Protein AF-A0A7X7G3N2-F1 (afdb_monomer)

Nearest PDB structures (foldseek):
  7bpc-assembly1_D  TM=5.316E-01  e=4.206E-01  Fusarium oxysporum
  8z1g-assembly1_A  TM=5.413E-01  e=5.264E+00  Homo sapiens
  7owe-assembly2_A  TM=4.323E-01  e=6.012E+00  Candidatus Odinarchaeum yellowstonii
  1vpq-assembly1_A  TM=3.347E-01  e=1.700E+00  Thermotoga maritima MSB8
  4g5d-assembly2_B  TM=3.806E-01  e=9.576E+00  Leishmania major strain Friedlin

Structure (mmCIF, N/CA/C/O backbone):
data_AF-A0A7X7G3N2-F1
#
_entry.id   AF-A0A7X7G3N2-F1
#
loop_
_atom_site.group_PDB
_atom_site.id
_atom_site.type_symbol
_atom_site.label_atom_id
_atom_site.label_alt_id
_atom_site.label_comp_id
_atom_site.label_asym_id
_atom_site.label_entity_id
_atom_site.label_seq_id
_atom_site.pdbx_PDB_ins_code
_atom_site.Cartn_x
_atom_site.Cartn_y
_atom_site.Cartn_z
_atom_site.occupancy
_atom_site.B_iso_or_equiv
_atom_site.auth_seq_id
_atom_site.auth_comp_id
_atom_site.auth_asym_id
_atom_site.auth_atom_id
_atom_site.pdbx_PDB_model_num
ATOM 1 N N . MET A 1 1 ? -9.260 18.582 11.233 1.00 44.28 1 MET A N 1
ATOM 2 C CA . MET A 1 1 ? -8.800 18.164 12.575 1.00 44.28 1 MET A CA 1
ATOM 3 C C . MET A 1 1 ? -8.252 16.758 12.428 1.00 44.28 1 MET A C 1
ATOM 5 O O . MET A 1 1 ? -8.972 15.913 11.922 1.00 44.28 1 MET A O 1
ATOM 9 N N . THR A 1 2 ? -6.990 16.505 12.761 1.00 52.19 2 THR A N 1
ATOM 10 C CA . THR A 1 2 ? -6.430 15.148 12.714 1.00 52.19 2 THR A CA 1
ATOM 11 C C . THR A 1 2 ? -6.927 14.368 13.929 1.00 52.19 2 THR A C 1
ATOM 13 O O . THR A 1 2 ? -6.459 14.587 15.045 1.00 52.19 2 THR A O 1
ATOM 16 N N . ASN A 1 3 ? -7.897 13.472 13.724 1.00 62.94 3 ASN A N 1
ATOM 17 C CA . ASN A 1 3 ? -8.353 12.515 14.736 1.00 62.94 3 ASN A CA 1
ATOM 18 C C . ASN A 1 3 ? -7.259 11.467 14.969 1.00 62.94 3 ASN A C 1
ATOM 20 O O . ASN A 1 3 ? -7.294 10.357 14.441 1.00 62.94 3 ASN A O 1
ATOM 24 N N . LYS A 1 4 ? -6.232 11.839 15.734 1.00 73.44 4 LYS A N 1
ATOM 25 C CA . LYS A 1 4 ? -5.168 10.916 16.119 1.00 73.44 4 LYS A CA 1
ATOM 26 C C . LYS A 1 4 ? -5.743 9.890 17.096 1.00 73.44 4 LYS A C 1
ATOM 28 O O . LYS A 1 4 ? -6.013 10.226 18.246 1.00 73.44 4 LYS A O 1
ATOM 33 N N . LYS A 1 5 ? -5.909 8.645 16.642 1.00 83.50 5 LYS A N 1
ATOM 34 C CA . LYS A 1 5 ? -6.318 7.533 17.508 1.00 83.50 5 LYS A CA 1
ATOM 35 C C . LYS A 1 5 ? -5.246 7.248 18.556 1.00 83.50 5 LYS A C 1
ATOM 37 O O . LYS A 1 5 ? -4.046 7.288 18.283 1.00 83.50 5 LYS A O 1
ATOM 42 N N . THR A 1 6 ? -5.694 6.943 19.762 1.00 89.25 6 THR A N 1
ATOM 43 C CA . THR A 1 6 ? -4.866 6.542 20.896 1.00 89.25 6 THR A CA 1
ATOM 44 C C . THR A 1 6 ? -5.044 5.054 21.182 1.00 89.25 6 THR A C 1
ATOM 46 O O . THR A 1 6 ? -6.015 4.430 20.758 1.00 89.25 6 THR A O 1
ATOM 49 N N . ALA A 1 7 ? -4.144 4.474 21.980 1.00 89.12 7 ALA A N 1
ATOM 50 C CA . ALA A 1 7 ? -4.290 3.090 22.438 1.00 89.12 7 ALA A CA 1
ATOM 51 C C . ALA A 1 7 ? -5.614 2.845 23.193 1.00 89.12 7 ALA A C 1
ATOM 53 O O . ALA A 1 7 ? -6.150 1.739 23.166 1.00 89.12 7 ALA A O 1
ATOM 54 N N . ARG A 1 8 ? -6.172 3.877 23.844 1.00 92.31 8 ARG A N 1
ATOM 55 C CA . ARG A 1 8 ? -7.463 3.785 24.537 1.00 92.31 8 ARG A CA 1
ATOM 56 C C . ARG A 1 8 ? -8.617 3.564 23.560 1.00 92.31 8 ARG A C 1
ATOM 58 O O . ARG A 1 8 ? -9.507 2.781 23.874 1.00 92.31 8 ARG A O 1
ATOM 65 N N . ASP A 1 9 ? -8.568 4.197 22.390 1.00 91.00 9 ASP A N 1
ATOM 66 C CA . ASP A 1 9 ? -9.604 4.094 21.351 1.00 91.00 9 ASP A CA 1
ATOM 67 C C . ASP A 1 9 ? -9.609 2.720 20.666 1.00 91.00 9 ASP A C 1
ATOM 69 O O . ASP A 1 9 ? -10.604 2.316 20.062 1.00 91.00 9 ASP A O 1
ATOM 73 N N . LEU A 1 10 ? -8.491 1.996 20.773 1.00 93.62 10 LEU A N 1
ATOM 74 C CA . LEU A 1 10 ? -8.290 0.667 20.200 1.00 93.62 10 LEU A CA 1
ATOM 75 C C . LEU A 1 10 ? -8.569 -0.473 21.190 1.00 93.62 10 LEU A C 1
ATOM 77 O O . LEU A 1 10 ? -8.613 -1.638 20.800 1.00 93.62 10 LEU A O 1
ATOM 81 N N . LYS A 1 11 ? -8.761 -0.172 22.478 1.00 95.69 11 LYS A N 1
ATOM 82 C CA . LYS A 1 11 ? -8.937 -1.199 23.507 1.00 95.69 11 LYS A CA 1
ATOM 83 C C . LYS A 1 11 ? -10.209 -2.019 23.256 1.00 95.69 11 LYS A C 1
ATOM 85 O O . LYS A 1 11 ? -11.298 -1.465 23.170 1.00 95.69 11 LYS A O 1
ATOM 90 N N . GLY A 1 12 ? -10.062 -3.345 23.221 1.00 96.25 12 GLY A N 1
ATOM 91 C CA . GLY A 1 12 ? -11.175 -4.286 23.047 1.00 96.25 12 GLY A CA 1
ATOM 92 C C . GLY A 1 12 ? -11.674 -4.431 21.607 1.00 96.25 12 GLY A C 1
ATOM 93 O O . GLY A 1 12 ? -12.652 -5.139 21.398 1.00 96.25 12 GLY A O 1
ATOM 94 N N . LYS A 1 13 ? -11.019 -3.780 20.638 1.00 96.88 13 LYS A N 1
ATOM 95 C CA . LYS A 1 13 ? -11.309 -3.920 19.209 1.00 96.88 13 LYS A CA 1
ATOM 96 C C . LYS A 1 13 ? -10.555 -5.099 18.600 1.00 96.88 13 LYS A C 1
ATOM 98 O O . LYS A 1 13 ? -9.415 -5.365 18.985 1.00 96.88 13 LYS A O 1
ATOM 103 N N . THR A 1 14 ? -11.156 -5.740 17.605 1.00 98.12 14 THR A N 1
ATOM 104 C CA . THR A 1 14 ? -10.468 -6.698 16.734 1.00 98.12 14 THR A CA 1
ATOM 105 C C . THR A 1 14 ? -9.720 -5.933 15.651 1.00 98.12 14 THR A C 1
ATOM 107 O O . THR A 1 14 ? -10.333 -5.214 14.858 1.00 98.12 14 THR A O 1
ATOM 110 N N . ILE A 1 15 ? -8.393 -6.063 15.633 1.00 97.56 15 ILE A N 1
ATOM 111 C CA . ILE A 1 15 ? -7.521 -5.315 14.725 1.00 97.56 15 ILE A CA 1
ATOM 112 C C . ILE A 1 15 ? -6.859 -6.285 13.757 1.00 97.56 15 ILE A C 1
ATOM 114 O O . ILE A 1 15 ? -6.112 -7.166 14.183 1.00 97.56 15 ILE A O 1
ATOM 118 N N . ASP A 1 16 ? -7.104 -6.087 12.467 1.00 97.88 16 ASP A N 1
ATOM 119 C CA . ASP A 1 16 ? -6.278 -6.688 11.427 1.00 97.88 16 ASP A CA 1
ATOM 120 C C . ASP A 1 16 ? -5.014 -5.837 11.267 1.00 97.88 16 ASP A C 1
ATOM 122 O O . ASP A 1 16 ? -5.084 -4.628 11.048 1.00 97.88 16 ASP A O 1
ATOM 126 N N . ILE A 1 17 ? -3.852 -6.453 11.457 1.00 97.31 17 ILE A N 1
ATOM 127 C CA . ILE A 1 17 ? -2.571 -5.744 11.494 1.00 97.31 17 ILE A CA 1
ATOM 128 C C . ILE A 1 17 ? -1.892 -5.663 10.126 1.00 97.31 17 ILE A C 1
ATOM 130 O O . ILE A 1 17 ? -0.801 -5.094 10.047 1.00 97.31 17 ILE A O 1
ATOM 134 N N . HIS A 1 18 ? -2.471 -6.258 9.078 1.00 97.56 18 HIS A N 1
ATOM 135 C CA . HIS A 1 18 ? -1.807 -6.309 7.784 1.00 97.56 18 HIS A CA 1
ATOM 136 C C . HIS A 1 18 ? -2.773 -6.481 6.609 1.00 97.56 18 HIS A C 1
ATOM 138 O O . HIS A 1 18 ? -3.197 -7.585 6.271 1.00 97.56 18 HIS A O 1
ATOM 144 N N . SER A 1 19 ? -3.054 -5.384 5.912 1.00 97.06 19 SER A N 1
ATOM 145 C CA . SER A 1 19 ? -3.681 -5.414 4.590 1.00 97.06 19 SER A CA 1
ATOM 146 C C . SER A 1 19 ? -3.055 -4.387 3.658 1.00 97.06 19 SER A C 1
ATOM 148 O O . SER A 1 19 ? -2.519 -3.370 4.094 1.00 97.06 19 SER A O 1
ATOM 150 N N . HIS A 1 20 ? -3.136 -4.646 2.359 1.00 97.25 20 HIS A N 1
ATOM 151 C CA . HIS A 1 20 ? -2.624 -3.750 1.330 1.00 97.25 20 HIS A CA 1
ATOM 152 C C . HIS A 1 20 ? -3.770 -3.035 0.620 1.00 97.25 20 HIS A C 1
ATOM 154 O O . HIS A 1 20 ? -4.822 -3.627 0.397 1.00 97.25 20 HIS A O 1
ATOM 160 N N . VAL A 1 21 ? -3.547 -1.773 0.256 1.00 97.75 21 VAL A N 1
ATOM 161 C CA . VAL A 1 21 ? -4.464 -0.952 -0.544 1.00 97.75 21 VAL A CA 1
ATOM 162 C C . VAL A 1 21 ? -3.700 -0.382 -1.738 1.00 97.75 21 VAL A C 1
ATOM 164 O O . VAL A 1 21 ? -2.549 0.047 -1.617 1.00 97.75 21 VAL A O 1
ATOM 167 N N . GLY A 1 22 ? -4.340 -0.396 -2.903 1.00 96.88 22 GLY A N 1
ATOM 168 C CA . GLY A 1 22 ? -3.793 0.049 -4.178 1.00 96.88 22 GLY A CA 1
ATOM 169 C C . GLY A 1 22 ? -3.836 -1.050 -5.236 1.00 96.88 22 GLY A C 1
ATOM 170 O O . GLY A 1 22 ? -4.750 -1.876 -5.267 1.00 96.88 22 GLY A O 1
ATOM 171 N N . VAL A 1 23 ? -2.835 -1.058 -6.114 1.00 96.19 23 VAL A N 1
ATOM 172 C CA . VAL A 1 23 ? -2.736 -1.988 -7.245 1.00 96.19 23 VAL A CA 1
ATOM 173 C C . VAL A 1 23 ? -1.333 -2.583 -7.349 1.00 96.19 23 VAL A C 1
ATOM 175 O O . VAL A 1 23 ? -0.352 -1.914 -7.034 1.00 96.19 23 VAL A O 1
ATOM 178 N N . SER A 1 24 ? -1.239 -3.814 -7.846 1.00 95.56 24 SER A N 1
ATOM 179 C CA . SER A 1 24 ? -0.032 -4.392 -8.434 1.00 95.56 24 SER A CA 1
ATOM 180 C C . SER A 1 24 ? -0.208 -4.453 -9.949 1.00 95.56 24 SER A C 1
ATOM 182 O O . SER A 1 24 ? -0.967 -5.264 -10.487 1.00 95.56 24 SER A O 1
ATOM 184 N N . LEU A 1 25 ? 0.520 -3.580 -10.639 1.00 95.19 25 LEU A N 1
ATOM 185 C CA . LEU A 1 25 ? 0.641 -3.551 -12.091 1.00 95.19 25 LEU A CA 1
ATOM 186 C C . LEU A 1 25 ? 1.294 -4.837 -12.602 1.00 95.19 25 LEU A C 1
ATOM 188 O O . LEU A 1 25 ? 0.887 -5.345 -13.644 1.00 95.19 25 LEU A O 1
ATOM 192 N N . LYS A 1 26 ? 2.251 -5.406 -11.857 1.00 95.19 26 LYS A N 1
ATOM 193 C CA . LYS A 1 26 ? 2.871 -6.696 -12.189 1.00 95.19 26 LYS A CA 1
ATOM 194 C C . LYS A 1 26 ? 1.834 -7.817 -12.195 1.00 95.19 26 LYS A C 1
ATOM 196 O O . LYS A 1 26 ? 1.749 -8.548 -13.178 1.00 95.19 26 LYS A O 1
ATOM 201 N N . HIS A 1 27 ? 1.036 -7.953 -11.130 1.00 95.69 27 HIS A N 1
ATOM 202 C CA . HIS A 1 27 ? -0.012 -8.979 -11.091 1.00 95.69 27 HIS A CA 1
ATOM 203 C C . HIS A 1 27 ? -1.017 -8.770 -12.228 1.00 95.69 27 HIS A C 1
ATOM 205 O O . HIS A 1 27 ? -1.354 -9.724 -12.926 1.00 95.69 27 HIS A O 1
ATOM 211 N N . TYR A 1 28 ? -1.421 -7.521 -12.484 1.00 96.81 28 TYR A N 1
ATOM 212 C CA . TYR A 1 28 ? -2.320 -7.201 -13.593 1.00 96.81 28 TYR A CA 1
ATOM 213 C C . TYR A 1 28 ? -1.736 -7.598 -14.960 1.00 96.81 28 TYR A C 1
ATOM 215 O O . TYR A 1 28 ? -2.401 -8.281 -15.737 1.00 96.81 28 TYR A O 1
ATOM 223 N N . ALA A 1 29 ? -0.477 -7.247 -15.240 1.00 96.50 29 ALA A N 1
ATOM 224 C CA . ALA A 1 29 ? 0.197 -7.582 -16.496 1.00 96.50 29 ALA A CA 1
ATOM 225 C C . ALA A 1 29 ? 0.360 -9.093 -16.710 1.00 96.50 29 ALA A C 1
ATOM 227 O O . ALA A 1 29 ? 0.346 -9.561 -17.848 1.00 96.50 29 ALA A O 1
ATOM 228 N N . LYS A 1 30 ? 0.473 -9.862 -15.624 1.00 95.56 30 LYS A N 1
ATOM 229 C CA . LYS A 1 30 ? 0.602 -11.324 -15.663 1.00 95.56 30 LYS A CA 1
ATOM 230 C C . LYS A 1 30 ? -0.737 -12.067 -15.603 1.00 95.56 30 LYS A C 1
ATOM 232 O O . LYS A 1 30 ? -0.743 -13.296 -15.628 1.00 95.56 30 LYS A O 1
ATOM 237 N N . GLY A 1 31 ? -1.863 -11.353 -15.525 1.00 96.12 31 GLY A N 1
ATOM 238 C CA . GLY A 1 31 ? -3.186 -11.961 -15.351 1.00 96.12 31 GLY A CA 1
ATOM 239 C C . GLY A 1 31 ? -3.356 -12.680 -14.006 1.00 96.12 31 GLY A C 1
ATOM 240 O O . GLY A 1 31 ? -4.171 -13.594 -13.893 1.00 96.12 31 GLY A O 1
ATOM 241 N N . GLU A 1 32 ? -2.572 -12.300 -12.996 1.00 95.00 32 GLU A N 1
ATOM 242 C CA . GLU A 1 32 ? -2.607 -12.864 -11.648 1.00 95.00 32 GLU A CA 1
ATOM 243 C C . GLU A 1 32 ? -3.701 -12.173 -10.810 1.00 95.00 32 GLU A C 1
ATOM 245 O O . GLU A 1 32 ? -3.937 -10.969 -10.923 1.00 95.00 32 GLU A O 1
ATOM 250 N N . TYR A 1 33 ? -4.379 -12.939 -9.951 1.00 93.44 33 TYR A N 1
ATOM 251 C CA . TYR A 1 33 ? -5.436 -12.445 -9.064 1.00 93.44 33 TYR A CA 1
ATOM 252 C C . TYR A 1 33 ? -5.113 -12.759 -7.591 1.00 93.44 33 TYR A C 1
ATOM 254 O O . TYR A 1 33 ? -4.718 -13.893 -7.307 1.00 93.44 33 TYR A O 1
ATOM 262 N N . PRO A 1 34 ? -5.353 -11.826 -6.643 1.00 90.69 34 PRO A N 1
ATOM 263 C CA . PRO A 1 34 ? -5.813 -10.445 -6.839 1.00 90.69 34 PRO A CA 1
ATOM 264 C C . PRO A 1 34 ? -4.673 -9.480 -7.215 1.00 90.69 34 PRO A C 1
ATOM 266 O O . PRO A 1 34 ? -3.552 -9.587 -6.718 1.00 90.69 34 PRO A O 1
ATOM 269 N N . TYR A 1 35 ? -4.981 -8.492 -8.059 1.00 95.44 35 TYR A N 1
ATOM 270 C CA . TYR A 1 35 ? -4.045 -7.433 -8.467 1.00 95.44 35 TYR A CA 1
ATOM 271 C C . TYR A 1 35 ? -4.390 -6.054 -7.889 1.00 95.44 35 TYR A C 1
ATOM 273 O O . TYR A 1 35 ? -3.648 -5.105 -8.109 1.00 95.44 35 TYR A O 1
ATOM 281 N N . ALA A 1 36 ? -5.517 -5.905 -7.194 1.00 96.62 36 ALA A N 1
ATOM 282 C CA . ALA A 1 36 ? -5.951 -4.633 -6.632 1.00 96.62 36 ALA A CA 1
AT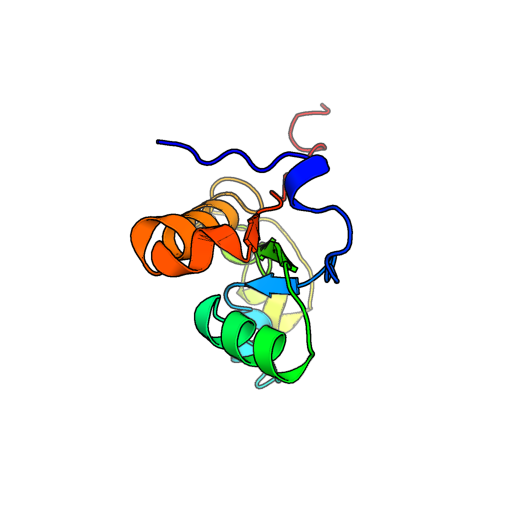OM 283 C C . ALA A 1 36 ? -6.804 -4.841 -5.382 1.00 96.62 36 ALA A C 1
ATOM 285 O O . ALA A 1 36 ? -7.520 -5.836 -5.271 1.00 96.62 36 ALA A O 1
ATOM 286 N N . GLU A 1 37 ? -6.749 -3.868 -4.481 1.00 97.25 37 GLU A N 1
ATOM 287 C CA . GLU A 1 37 ? -7.611 -3.755 -3.309 1.00 97.25 37 GLU A CA 1
ATOM 288 C C . GLU A 1 37 ? -7.854 -2.271 -3.038 1.00 97.25 37 GLU A C 1
ATOM 290 O O . GLU A 1 37 ? -6.904 -1.521 -2.829 1.00 97.25 37 GLU A O 1
ATOM 295 N N . THR A 1 38 ? -9.112 -1.838 -3.043 1.00 97.19 38 THR A N 1
ATOM 296 C CA . THR A 1 38 ? -9.466 -0.477 -2.625 1.00 97.19 38 THR A CA 1
ATOM 297 C C . THR A 1 38 ? -9.757 -0.454 -1.132 1.00 97.19 38 THR A C 1
ATOM 299 O O . THR A 1 38 ? -10.168 -1.453 -0.540 1.00 97.19 38 THR A O 1
ATOM 302 N N . LEU A 1 39 ? -9.594 0.706 -0.511 1.00 97.44 39 LEU A N 1
ATOM 303 C CA . LEU A 1 39 ? -9.911 0.936 0.891 1.00 97.44 39 LEU A CA 1
ATOM 304 C C . LEU A 1 39 ? -11.404 0.709 1.174 1.00 97.44 39 LEU A C 1
ATOM 306 O O . LEU A 1 39 ? -11.761 0.104 2.184 1.00 97.44 39 LEU A O 1
ATOM 310 N N . GLU A 1 40 ? -12.275 1.121 0.249 1.00 97.38 40 GLU A N 1
ATOM 311 C CA . GLU A 1 40 ? -13.714 0.842 0.315 1.00 97.38 40 GLU A CA 1
ATOM 312 C C . GLU A 1 40 ? -14.007 -0.668 0.233 1.00 97.38 40 GLU A C 1
ATOM 314 O O . GLU A 1 40 ? -14.786 -1.203 1.026 1.00 97.38 40 GLU A O 1
ATOM 319 N N . GLY A 1 41 ? -13.354 -1.386 -0.688 1.00 97.19 41 GLY A N 1
ATOM 320 C CA . GLY A 1 41 ? -13.492 -2.839 -0.805 1.00 97.19 41 GLY A CA 1
ATOM 321 C C . GLY A 1 41 ? -13.053 -3.553 0.473 1.00 97.19 41 GLY A C 1
ATOM 322 O O . GLY A 1 41 ? -13.763 -4.427 0.986 1.00 97.19 41 GLY A O 1
ATOM 323 N N . LEU A 1 42 ? -11.931 -3.113 1.041 1.00 97.44 42 LEU A N 1
ATOM 324 C CA . LEU A 1 42 ? -11.410 -3.622 2.298 1.00 97.44 42 LEU A CA 1
ATOM 325 C C . LEU A 1 42 ? -12.357 -3.327 3.470 1.00 97.44 42 LEU A C 1
ATOM 327 O O . LEU A 1 42 ? -12.533 -4.183 4.334 1.00 97.44 42 LEU A O 1
ATOM 331 N N . TYR A 1 43 ? -13.035 -2.177 3.481 1.00 98.06 43 TYR A N 1
ATOM 332 C CA . TYR A 1 43 ? -14.034 -1.850 4.501 1.00 98.06 43 TYR A CA 1
ATOM 333 C C . TYR A 1 43 ? -15.195 -2.850 4.525 1.00 98.06 43 TYR A C 1
ATOM 335 O O . TYR A 1 43 ? -15.547 -3.374 5.584 1.00 98.06 43 TYR A O 1
ATOM 343 N N . TYR A 1 44 ? -15.762 -3.202 3.371 1.00 97.88 44 TYR A N 1
ATOM 344 C CA . TYR A 1 44 ? -16.826 -4.210 3.339 1.00 97.88 44 TYR A CA 1
ATOM 345 C C . TYR A 1 44 ? -16.329 -5.597 3.777 1.00 97.88 44 TYR A C 1
ATOM 347 O O . TYR A 1 44 ? -17.060 -6.332 4.449 1.00 97.88 44 TYR A O 1
ATOM 355 N N . LYS A 1 45 ? -15.065 -5.937 3.488 1.00 97.31 45 LYS A N 1
ATOM 356 C CA . LYS A 1 45 ? -14.426 -7.160 4.001 1.00 97.31 45 LYS A CA 1
ATOM 357 C C . LYS A 1 45 ? -14.279 -7.125 5.521 1.00 97.31 45 LYS A C 1
ATOM 359 O O . LYS A 1 45 ? -14.623 -8.117 6.164 1.00 97.31 45 LYS A O 1
ATOM 364 N N . GLN A 1 46 ? -13.878 -5.991 6.105 1.00 97.69 46 GLN A N 1
ATOM 365 C CA . GLN A 1 46 ? -13.825 -5.813 7.561 1.00 97.69 46 GLN A CA 1
ATOM 366 C C . GLN A 1 46 ? -15.184 -6.100 8.207 1.00 97.69 46 GLN A C 1
ATOM 368 O O . GLN A 1 46 ? -15.251 -6.870 9.164 1.00 97.69 46 GLN A O 1
ATOM 373 N N . LEU A 1 47 ? -16.267 -5.530 7.659 1.00 97.56 47 LEU A N 1
ATOM 374 C CA . LEU A 1 47 ? -17.624 -5.750 8.168 1.00 97.56 47 LEU A CA 1
ATOM 375 C C . LEU A 1 47 ? -18.000 -7.234 8.148 1.00 97.56 47 LEU A C 1
ATOM 377 O O . LEU A 1 47 ? -18.533 -7.747 9.129 1.00 97.56 47 LEU A O 1
ATOM 381 N N . SER A 1 48 ? -17.691 -7.925 7.049 1.00 97.56 48 SER A N 1
ATOM 382 C CA . SER A 1 48 ? -17.979 -9.356 6.911 1.00 97.56 48 SER A CA 1
ATOM 383 C C . SER A 1 48 ? -17.144 -10.233 7.853 1.00 97.56 48 SER A C 1
ATOM 385 O O . SER A 1 48 ? -17.614 -11.277 8.298 1.00 97.56 48 SER A O 1
ATOM 387 N N . GLY A 1 49 ? -15.922 -9.798 8.175 1.00 96.38 49 GLY A N 1
ATOM 388 C CA . GLY A 1 49 ? -14.968 -10.525 9.013 1.00 96.38 49 GLY A CA 1
ATOM 389 C C . GLY A 1 49 ? -15.009 -10.157 10.497 1.00 96.38 49 GLY A C 1
ATOM 390 O O . GLY A 1 49 ? -14.238 -10.716 11.271 1.00 96.38 49 GLY A O 1
ATOM 391 N N . GLY A 1 50 ? -15.866 -9.216 10.910 1.00 97.69 50 GLY A N 1
ATOM 392 C CA . GLY A 1 50 ? -15.911 -8.737 12.296 1.00 97.69 50 GLY A CA 1
ATOM 393 C C . GLY A 1 50 ? -14.652 -7.970 12.724 1.00 97.69 50 GLY A C 1
ATOM 394 O O . GLY A 1 50 ? -14.290 -7.988 13.900 1.00 97.69 50 GLY A O 1
ATOM 395 N N . ILE A 1 51 ? -13.973 -7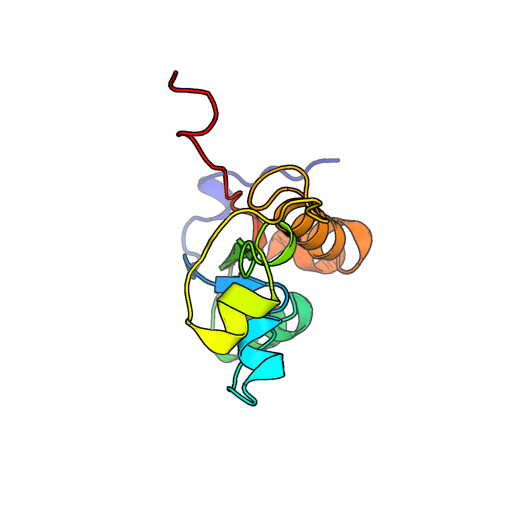.316 11.775 1.00 98.31 51 ILE A N 1
ATOM 396 C CA . ILE A 1 51 ? -12.791 -6.488 12.029 1.00 98.31 51 ILE A CA 1
ATOM 397 C C . ILE A 1 51 ? -13.233 -5.052 12.317 1.00 98.31 51 ILE A C 1
ATOM 399 O O . ILE A 1 51 ? -13.966 -4.435 11.545 1.00 98.31 51 ILE A O 1
ATOM 403 N N . ASP A 1 52 ? -12.769 -4.493 13.433 1.00 97.62 52 ASP A N 1
ATOM 404 C CA . ASP A 1 52 ? -13.123 -3.134 13.841 1.00 97.62 52 ASP A CA 1
ATOM 405 C C . ASP A 1 52 ? -12.239 -2.075 13.183 1.00 97.62 52 ASP A C 1
ATOM 407 O O . ASP A 1 52 ? -12.726 -0.983 12.867 1.00 97.62 52 ASP A O 1
ATOM 411 N N . VAL A 1 53 ? -10.941 -2.383 13.064 1.00 96.94 53 VAL A N 1
ATOM 412 C CA . VAL A 1 53 ? -9.869 -1.502 12.583 1.00 96.94 53 VAL A CA 1
ATOM 413 C C . VAL A 1 53 ? -8.857 -2.328 11.792 1.00 96.94 53 VAL A C 1
ATOM 415 O O . VAL A 1 53 ? -8.567 -3.461 12.165 1.00 96.94 53 VAL A O 1
ATOM 418 N N . ASN A 1 54 ? -8.291 -1.765 10.726 1.00 97.56 54 ASN A N 1
ATOM 419 C CA . ASN A 1 54 ? -7.254 -2.416 9.927 1.00 97.56 54 ASN A CA 1
ATOM 420 C C . ASN A 1 54 ? -6.032 -1.502 9.746 1.00 97.56 54 ASN A C 1
ATOM 422 O O . ASN A 1 54 ? -6.173 -0.294 9.536 1.00 97.56 54 ASN A O 1
ATOM 426 N N . VAL A 1 55 ? -4.837 -2.075 9.874 1.00 97.75 55 VAL A N 1
ATOM 427 C CA . VAL A 1 55 ? -3.571 -1.421 9.542 1.00 97.75 55 VAL A CA 1
ATOM 428 C C . VAL A 1 55 ? -3.269 -1.658 8.066 1.00 97.75 55 VAL A C 1
ATOM 430 O O . VAL A 1 55 ? -3.026 -2.790 7.645 1.00 97.75 55 VAL A O 1
ATOM 433 N N . VAL A 1 56 ? -3.258 -0.572 7.295 1.00 97.94 56 VAL A N 1
ATOM 434 C CA . VAL A 1 56 ? -3.157 -0.621 5.833 1.00 97.94 56 VAL A CA 1
ATOM 435 C C . VAL A 1 56 ? -1.821 -0.102 5.332 1.00 97.94 56 VAL A C 1
ATOM 437 O O . VAL A 1 56 ? -1.327 0.923 5.798 1.00 97.94 56 VAL A O 1
ATOM 440 N N . PHE A 1 57 ? -1.268 -0.802 4.351 1.00 98.06 57 PHE A N 1
ATOM 441 C CA . PHE A 1 57 ? 0.003 -0.509 3.700 1.00 98.06 57 PHE A CA 1
ATOM 442 C C . PHE A 1 57 ? -0.239 -0.162 2.224 1.00 98.06 57 PHE A C 1
ATOM 444 O O . PHE A 1 57 ? -1.202 -0.665 1.633 1.00 98.06 57 PHE A O 1
ATOM 451 N N . PRO A 1 58 ? 0.620 0.656 1.587 1.00 96.56 58 PRO A N 1
ATOM 452 C CA . PRO A 1 58 ? 0.624 0.748 0.130 1.00 96.56 58 PRO A CA 1
ATOM 453 C C . PRO A 1 58 ? 0.882 -0.637 -0.484 1.00 96.56 58 PRO A C 1
ATOM 455 O O . PRO A 1 58 ? 1.604 -1.453 0.092 1.00 96.56 58 PRO A O 1
ATOM 458 N N . PHE A 1 59 ? 0.285 -0.931 -1.639 1.00 94.31 59 PHE A N 1
ATOM 459 C CA . PHE A 1 59 ? 0.324 -2.281 -2.213 1.00 94.31 59 PHE A CA 1
ATOM 460 C C . PHE A 1 59 ? 1.742 -2.761 -2.560 1.00 94.31 59 PHE A C 1
ATOM 462 O O . PHE A 1 59 ? 2.153 -3.842 -2.150 1.00 94.31 59 PHE A O 1
ATOM 469 N N . THR A 1 60 ? 2.490 -1.974 -3.326 1.00 92.62 60 THR A N 1
ATOM 470 C CA . THR A 1 60 ? 3.805 -2.340 -3.872 1.00 92.62 60 THR A CA 1
ATOM 471 C C . THR A 1 60 ? 4.579 -1.066 -4.236 1.00 92.62 60 THR A C 1
ATOM 473 O O . THR A 1 60 ? 4.041 0.024 -4.075 1.00 92.62 60 THR A O 1
ATOM 476 N N . MET A 1 61 ? 5.829 -1.178 -4.690 1.00 94.06 61 MET A N 1
ATOM 477 C CA . MET A 1 61 ? 6.697 -0.044 -5.076 1.00 94.06 61 MET A CA 1
ATOM 478 C C . MET A 1 61 ? 6.981 0.006 -6.582 1.00 94.06 61 MET A C 1
ATOM 480 O O . MET A 1 61 ? 8.037 0.457 -7.021 1.00 94.06 61 MET A O 1
ATOM 484 N N . GLU A 1 62 ? 6.059 -0.517 -7.384 1.00 95.19 62 GLU A N 1
ATOM 485 C CA . GLU A 1 62 ? 6.263 -0.736 -8.818 1.00 95.19 62 GLU A CA 1
ATOM 486 C C . GLU A 1 62 ? 6.428 0.566 -9.605 1.00 95.19 62 GLU A C 1
ATOM 488 O O . GLU A 1 62 ? 7.036 0.536 -10.667 1.00 95.19 62 GLU A O 1
ATOM 493 N N . LEU A 1 63 ? 5.970 1.715 -9.089 1.00 96.06 63 LEU A N 1
ATOM 494 C CA . LEU A 1 63 ? 6.165 3.006 -9.760 1.00 96.06 63 LEU A CA 1
ATOM 495 C C . LEU A 1 63 ? 7.607 3.524 -9.663 1.00 96.06 63 LEU A C 1
ATOM 497 O O . LEU A 1 63 ? 7.960 4.473 -10.363 1.00 96.06 63 LEU A O 1
ATOM 501 N N . PHE A 1 64 ? 8.431 2.932 -8.799 1.00 95.75 64 PHE A N 1
ATOM 502 C CA . PHE A 1 64 ? 9.868 3.198 -8.720 1.00 95.75 64 PHE A CA 1
ATOM 503 C C . PHE A 1 64 ? 10.696 2.234 -9.592 1.00 95.75 64 PHE A C 1
ATOM 505 O O . PHE A 1 64 ? 11.845 2.525 -9.922 1.00 95.75 64 PHE A O 1
ATOM 512 N N . CYS A 1 65 ? 10.136 1.079 -9.955 1.00 95.81 65 CYS A N 1
ATOM 513 C CA . CYS A 1 65 ? 10.885 -0.003 -10.585 1.00 95.81 65 CYS A CA 1
ATOM 514 C C . CYS A 1 65 ? 10.774 -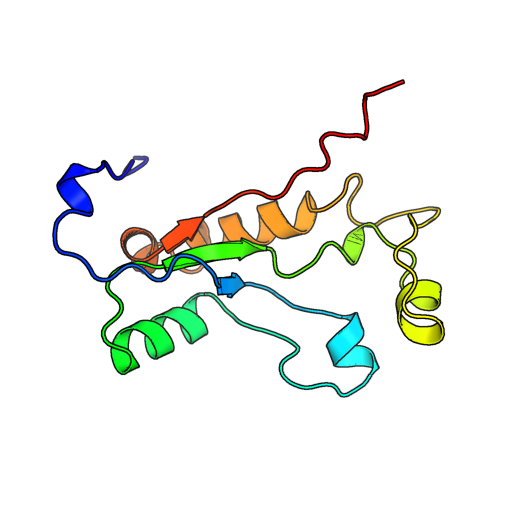0.011 -12.112 1.00 95.81 65 CYS A C 1
ATOM 516 O O . CYS A 1 65 ? 9.761 0.412 -12.667 1.00 95.81 65 CYS A O 1
ATOM 518 N N . ASP A 1 66 ? 11.779 -0.588 -12.778 1.00 97.31 66 ASP A N 1
ATOM 519 C CA . ASP A 1 66 ? 11.691 -0.937 -14.199 1.00 97.31 66 ASP A CA 1
ATOM 520 C C . ASP A 1 66 ? 10.588 -1.982 -14.389 1.00 97.31 66 ASP A C 1
ATOM 522 O O . ASP A 1 66 ? 10.700 -3.143 -13.974 1.00 97.31 66 ASP A O 1
ATOM 526 N N . PHE A 1 67 ? 9.495 -1.552 -15.017 1.00 96.12 67 PHE A N 1
ATOM 527 C CA . PHE A 1 67 ? 8.311 -2.383 -15.170 1.00 96.12 67 PHE A CA 1
ATOM 528 C C . PHE A 1 67 ? 8.522 -3.547 -16.144 1.00 96.12 67 PHE A C 1
ATOM 530 O O . PHE A 1 67 ? 8.001 -4.639 -15.909 1.00 96.12 67 PHE A O 1
ATOM 537 N N . HIS A 1 68 ? 9.302 -3.349 -17.212 1.00 95.94 68 HIS A N 1
ATOM 538 C CA . HIS A 1 68 ? 9.604 -4.418 -18.164 1.00 95.94 68 HIS A CA 1
ATOM 539 C C . HIS A 1 68 ? 10.408 -5.518 -17.481 1.00 95.94 68 HIS A C 1
ATOM 541 O O . HIS A 1 68 ? 10.037 -6.690 -17.544 1.00 95.94 68 HIS A O 1
ATOM 547 N N . ARG A 1 69 ? 11.463 -5.137 -16.754 1.00 96.69 69 ARG A N 1
ATOM 548 C CA . ARG A 1 69 ? 12.289 -6.086 -16.010 1.00 96.69 69 ARG A CA 1
ATOM 549 C C . ARG A 1 69 ? 11.471 -6.824 -14.954 1.00 96.69 69 ARG A C 1
ATOM 551 O O . ARG A 1 69 ? 11.554 -8.048 -14.858 1.00 96.69 69 ARG A O 1
ATOM 558 N N . LEU A 1 70 ? 10.625 -6.103 -14.222 1.00 95.38 70 LEU A N 1
ATOM 559 C CA . LEU A 1 70 ? 9.761 -6.700 -13.213 1.00 95.38 70 LEU A CA 1
ATOM 560 C C . LEU A 1 70 ? 8.792 -7.737 -13.798 1.00 95.38 70 LEU A C 1
ATOM 562 O O . LEU A 1 70 ? 8.597 -8.794 -13.197 1.00 95.38 70 LEU A O 1
ATOM 566 N N . VAL A 1 71 ? 8.174 -7.460 -14.947 1.00 96.06 71 VAL A N 1
ATOM 567 C CA . VAL A 1 71 ? 7.222 -8.388 -15.579 1.00 96.06 71 VAL A CA 1
ATOM 568 C C . VAL A 1 71 ? 7.936 -9.592 -16.196 1.00 96.06 71 VAL A C 1
ATOM 570 O O . VAL A 1 71 ? 7.491 -10.724 -15.989 1.00 96.06 71 VAL A O 1
ATOM 573 N N . ASP A 1 72 ? 9.042 -9.366 -16.906 1.00 96.25 72 ASP A N 1
ATOM 574 C CA . ASP A 1 72 ? 9.737 -10.407 -17.670 1.00 96.25 72 ASP A CA 1
ATOM 575 C C . ASP A 1 72 ? 10.559 -11.349 -16.781 1.00 96.25 72 ASP A C 1
ATOM 577 O O . ASP A 1 72 ? 10.633 -12.550 -17.053 1.00 96.25 72 ASP A O 1
ATOM 581 N N . THR A 1 73 ? 11.190 -10.829 -15.721 1.00 95.31 73 THR A N 1
ATOM 582 C CA . THR A 1 73 ? 12.111 -11.609 -14.874 1.00 95.31 73 THR A CA 1
ATOM 583 C C . THR A 1 73 ? 11.700 -11.688 -13.409 1.00 95.31 73 THR A C 1
ATOM 585 O O . THR A 1 73 ? 12.194 -12.556 -12.690 1.00 95.31 73 THR A O 1
ATOM 588 N N . GLY A 1 74 ? 10.793 -10.824 -12.946 1.00 91.38 74 GLY A N 1
ATOM 589 C CA . GLY A 1 74 ? 10.441 -10.715 -11.529 1.00 91.38 74 GLY A CA 1
ATOM 590 C C . GLY A 1 74 ? 11.451 -9.925 -10.691 1.00 91.38 74 GLY A C 1
ATOM 591 O O . GLY A 1 74 ? 11.284 -9.844 -9.474 1.00 91.38 74 GLY A O 1
ATOM 592 N N . GLU A 1 75 ? 12.491 -9.357 -11.304 1.00 93.31 75 GLU A N 1
ATOM 593 C CA . GLU A 1 75 ? 13.499 -8.568 -10.594 1.00 93.31 75 GLU A CA 1
ATOM 594 C C . GLU A 1 75 ? 12.983 -7.157 -10.279 1.00 93.31 75 GLU A C 1
ATOM 596 O O . GLU A 1 75 ? 12.455 -6.459 -11.142 1.00 93.31 75 GLU A O 1
ATOM 601 N N . LEU A 1 76 ? 13.178 -6.725 -9.031 1.00 90.69 76 LEU A N 1
ATOM 602 C CA . LEU A 1 76 ? 12.882 -5.370 -8.568 1.00 90.69 76 LEU A CA 1
ATOM 603 C C . LEU A 1 76 ? 14.151 -4.523 -8.674 1.00 90.69 76 LEU A C 1
ATOM 605 O O . LEU A 1 76 ? 15.016 -4.581 -7.801 1.00 90.69 76 LEU A O 1
ATOM 609 N N . VAL A 1 77 ? 14.261 -3.755 -9.753 1.00 93.62 77 VAL A N 1
ATOM 610 C CA . VAL A 1 77 ? 15.369 -2.821 -9.997 1.00 93.62 77 VAL A CA 1
ATOM 611 C C . VAL A 1 77 ? 14.818 -1.420 -10.222 1.00 93.62 77 VAL A C 1
ATOM 613 O O . VAL A 1 77 ? 13.705 -1.283 -10.721 1.00 93.62 77 VAL A O 1
ATOM 616 N N . GLU A 1 78 ? 15.571 -0.394 -9.831 1.00 94.88 78 GLU A N 1
ATOM 617 C CA . GLU A 1 78 ? 15.221 1.009 -10.089 1.00 94.88 78 GLU A CA 1
ATOM 618 C C . GLU A 1 78 ? 15.129 1.275 -11.600 1.00 94.88 78 GLU A C 1
ATOM 620 O O . GLU A 1 78 ? 15.994 0.838 -12.363 1.00 94.88 78 GLU A O 1
ATOM 625 N N . ASP A 1 79 ? 14.077 1.981 -12.021 1.00 96.62 79 ASP A N 1
ATOM 626 C CA . ASP A 1 79 ? 13.937 2.450 -13.402 1.00 96.62 79 ASP A CA 1
ATOM 627 C C . ASP A 1 79 ? 14.914 3.607 -13.689 1.00 96.62 79 ASP A C 1
ATOM 629 O O . ASP A 1 79 ? 15.259 4.382 -12.800 1.00 96.62 79 ASP A O 1
ATOM 633 N N . ALA A 1 80 ? 15.345 3.776 -14.942 1.00 95.62 80 ALA A N 1
ATOM 634 C CA . ALA A 1 80 ? 16.210 4.898 -15.325 1.00 95.62 80 ALA A CA 1
ATOM 635 C C . ALA A 1 80 ? 15.505 6.272 -15.236 1.00 95.62 80 ALA A C 1
ATOM 637 O O . ALA A 1 80 ? 16.167 7.309 -15.142 1.00 95.62 80 ALA A O 1
ATOM 638 N N . ALA A 1 81 ? 14.174 6.285 -15.296 1.00 96.00 81 ALA A N 1
ATOM 639 C CA . ALA A 1 81 ? 13.302 7.445 -15.190 1.00 96.00 81 ALA A CA 1
ATOM 640 C C . ALA A 1 81 ? 12.011 7.070 -14.423 1.00 96.00 81 ALA A C 1
ATOM 642 O O . ALA A 1 81 ? 10.924 7.036 -15.012 1.00 96.00 81 ALA A O 1
ATOM 643 N N . PRO A 1 82 ? 12.104 6.805 -13.104 1.00 96.31 82 PRO A N 1
ATOM 644 C CA . PRO A 1 82 ? 10.992 6.257 -12.341 1.00 96.31 82 PRO A CA 1
ATOM 645 C C . PRO A 1 82 ? 9.860 7.279 -12.180 1.00 96.31 82 PRO A C 1
ATOM 647 O O . PRO A 1 82 ? 10.096 8.477 -12.001 1.00 96.31 82 PRO A O 1
ATOM 650 N N . LEU A 1 83 ? 8.610 6.802 -12.195 1.00 96.19 83 LEU A N 1
ATOM 651 C CA . LEU A 1 83 ? 7.439 7.649 -11.937 1.00 96.19 83 LEU A CA 1
ATOM 652 C C . LEU A 1 83 ? 7.407 8.112 -10.477 1.00 96.19 83 LEU A C 1
ATOM 654 O O . LEU A 1 83 ? 7.114 9.275 -10.200 1.00 96.19 83 LEU A O 1
ATOM 658 N N . SER A 1 84 ? 7.710 7.203 -9.548 1.00 94.94 84 SER A N 1
ATOM 659 C CA . SER A 1 84 ? 7.924 7.516 -8.138 1.00 94.94 84 SER A CA 1
ATOM 660 C C . SER A 1 84 ? 9.411 7.792 -7.907 1.00 94.94 84 SER A C 1
ATOM 662 O O . SER A 1 84 ? 10.204 6.878 -8.095 1.00 94.94 84 SER A O 1
ATOM 664 N N . PRO A 1 85 ? 9.828 8.996 -7.476 1.00 91.69 85 PRO A N 1
ATOM 665 C CA . PRO A 1 85 ? 11.250 9.333 -7.318 1.00 91.69 85 PRO A CA 1
ATOM 666 C C . PRO A 1 85 ? 12.003 8.451 -6.314 1.00 91.69 85 PRO A C 1
ATOM 668 O O . PRO A 1 85 ? 13.209 8.222 -6.449 1.00 91.69 85 PRO A O 1
ATOM 671 N N . VAL A 1 86 ? 11.298 7.973 -5.286 1.00 92.75 86 VAL A N 1
ATOM 672 C CA . VAL A 1 86 ? 11.810 7.022 -4.296 1.00 92.75 86 VAL A CA 1
ATOM 673 C C . VAL A 1 86 ? 10.824 5.863 -4.090 1.00 92.75 86 VAL A C 1
ATOM 675 O O . VAL A 1 86 ? 9.628 6.044 -4.358 1.00 92.75 86 VAL A O 1
ATOM 678 N N . PRO A 1 87 ? 11.279 4.686 -3.605 1.00 93.50 87 PRO A N 1
ATOM 679 C CA . PRO A 1 87 ? 10.391 3.574 -3.287 1.00 93.50 87 PRO A CA 1
ATOM 680 C C . PRO A 1 87 ? 9.218 4.016 -2.412 1.00 93.50 87 PRO A C 1
ATOM 682 O O . PRO A 1 87 ? 9.417 4.678 -1.391 1.00 93.50 87 PRO A O 1
ATOM 685 N N . TYR A 1 88 ? 8.007 3.621 -2.806 1.00 94.94 88 TYR A N 1
ATOM 686 C CA . TYR A 1 88 ? 6.749 3.868 -2.096 1.00 94.94 88 TYR A CA 1
ATOM 687 C C . TYR A 1 88 ? 6.285 5.329 -1.981 1.00 94.94 88 TYR A C 1
ATOM 689 O O . TYR A 1 88 ? 5.261 5.569 -1.344 1.00 94.94 88 TYR A O 1
ATOM 697 N N . GLU A 1 89 ? 6.969 6.340 -2.531 1.00 95.00 89 GLU A N 1
ATOM 698 C CA . GLU A 1 89 ? 6.515 7.732 -2.359 1.00 95.00 89 GLU A CA 1
ATOM 699 C C . GLU A 1 89 ? 5.122 7.967 -2.948 1.00 95.00 89 GLU A C 1
ATOM 701 O O . GLU A 1 89 ? 4.239 8.499 -2.262 1.00 95.00 89 GLU A O 1
ATOM 706 N N . LEU A 1 90 ? 4.916 7.588 -4.210 1.00 96.38 90 LEU A N 1
ATOM 707 C CA . LEU A 1 90 ? 3.612 7.741 -4.844 1.00 96.38 90 LEU A CA 1
ATOM 708 C C . LEU A 1 90 ? 2.577 6.811 -4.220 1.00 96.38 90 LEU A C 1
ATOM 710 O O . LEU A 1 90 ? 1.457 7.245 -3.972 1.00 96.38 90 LEU A O 1
ATOM 714 N N . GLU A 1 91 ? 2.935 5.576 -3.890 1.00 97.12 91 GLU A N 1
ATOM 715 C CA . GLU A 1 91 ? 1.991 4.605 -3.345 1.00 97.12 91 GLU A CA 1
ATOM 716 C C . GLU A 1 91 ? 1.537 4.972 -1.928 1.00 97.12 91 GLU A C 1
ATOM 718 O O . GLU A 1 91 ? 0.341 4.924 -1.637 1.00 97.12 91 GLU A O 1
ATOM 723 N N . ASN A 1 92 ? 2.442 5.464 -1.074 1.00 97.19 92 ASN A N 1
ATOM 724 C CA . ASN A 1 92 ? 2.073 6.070 0.207 1.00 97.19 92 ASN A CA 1
ATOM 725 C C . ASN A 1 92 ? 1.118 7.252 -0.008 1.00 97.19 92 ASN A C 1
ATOM 727 O O . ASN A 1 92 ? 0.099 7.369 0.671 1.00 97.19 92 ASN A O 1
ATOM 731 N N . ARG A 1 93 ? 1.430 8.142 -0.958 1.00 96.56 93 ARG A N 1
ATOM 732 C CA . ARG A 1 93 ? 0.599 9.315 -1.262 1.00 96.56 93 ARG A CA 1
ATOM 733 C C . ARG A 1 93 ? -0.792 8.905 -1.742 1.00 96.56 93 ARG A C 1
ATOM 735 O O . ARG A 1 93 ? -1.770 9.525 -1.337 1.00 96.56 93 ARG A O 1
ATOM 742 N N . HIS A 1 94 ? -0.885 7.879 -2.582 1.00 96.81 94 HIS A N 1
ATOM 743 C CA . HIS A 1 94 ? -2.150 7.342 -3.072 1.00 96.81 94 HIS A CA 1
ATOM 744 C C . HIS A 1 94 ? -2.978 6.733 -1.943 1.00 96.81 94 HIS A C 1
ATOM 746 O O . HIS A 1 94 ? -4.145 7.094 -1.822 1.00 96.81 94 HIS A O 1
ATOM 752 N N . LEU A 1 95 ? -2.367 5.943 -1.053 1.00 97.56 95 LEU A N 1
ATOM 753 C CA . LEU A 1 95 ? -3.036 5.428 0.145 1.00 97.56 95 LEU A CA 1
ATOM 754 C C . LEU A 1 95 ? -3.638 6.558 0.996 1.00 97.56 95 LEU A C 1
ATOM 756 O O . LEU A 1 95 ? -4.798 6.488 1.400 1.00 97.56 95 LEU A O 1
ATOM 760 N N . LEU A 1 96 ? -2.873 7.623 1.259 1.00 96.69 96 LEU A N 1
ATOM 761 C CA . LEU A 1 96 ? -3.385 8.746 2.048 1.00 96.69 96 LEU A CA 1
ATOM 762 C C . LEU A 1 96 ? -4.499 9.513 1.337 1.00 96.69 96 LEU A C 1
ATOM 764 O O . LEU A 1 96 ? -5.429 9.956 2.003 1.00 96.69 96 LEU A O 1
ATOM 768 N N . ARG A 1 97 ? -4.413 9.691 0.014 1.00 97.31 97 ARG A N 1
ATOM 769 C CA . ARG A 1 97 ? -5.486 10.326 -0.765 1.00 97.31 97 ARG A CA 1
ATOM 770 C C . ARG A 1 97 ? -6.759 9.501 -0.711 1.00 97.31 97 ARG A C 1
ATOM 772 O O . ARG A 1 97 ? -7.827 10.048 -0.463 1.00 97.31 97 ARG A O 1
ATOM 779 N N . GLU A 1 98 ? -6.645 8.189 -0.878 1.00 97.06 98 GLU A N 1
ATOM 780 C CA . GLU A 1 98 ? -7.799 7.304 -0.788 1.00 97.06 98 GLU A CA 1
ATOM 781 C C . GLU A 1 98 ? -8.455 7.393 0.593 1.00 97.06 98 GLU A C 1
ATOM 783 O O . GLU A 1 98 ? -9.657 7.612 0.686 1.00 97.06 98 GLU A O 1
ATOM 788 N N . LEU A 1 99 ? -7.662 7.360 1.665 1.00 96.44 99 LEU A N 1
ATOM 789 C CA . LEU A 1 99 ? -8.170 7.449 3.032 1.00 96.44 99 LEU A CA 1
ATOM 790 C C . LEU A 1 99 ? -8.756 8.824 3.393 1.00 96.44 99 LEU A C 1
ATOM 792 O O . LEU A 1 99 ? -9.824 8.897 3.992 1.00 96.44 99 LEU A O 1
ATOM 796 N N . TYR A 1 100 ? -8.050 9.914 3.094 1.00 96.19 100 TYR A N 1
ATOM 797 C CA . TYR A 1 100 ? -8.391 11.238 3.629 1.00 96.19 100 TYR A CA 1
ATOM 798 C C . TYR A 1 100 ? -9.131 12.147 2.648 1.00 96.19 100 TYR A C 1
ATOM 800 O O . TYR A 1 100 ? -9.776 13.097 3.093 1.00 96.19 100 TYR A O 1
ATOM 808 N N . GLU A 1 101 ? -9.032 11.897 1.342 1.00 97.12 101 GLU A N 1
ATOM 809 C CA . GLU A 1 101 ? -9.675 12.716 0.308 1.00 97.12 101 GLU A CA 1
ATOM 810 C C . GLU A 1 101 ? -10.855 11.988 -0.347 1.00 97.12 101 GLU A C 1
ATOM 812 O O . GLU A 1 101 ? -11.887 12.614 -0.581 1.00 97.12 101 GLU A O 1
ATOM 817 N N . HIS A 1 102 ? -10.729 10.686 -0.632 1.00 97.31 102 HIS A N 1
ATOM 818 C CA . HIS A 1 102 ? -11.768 9.925 -1.342 1.00 97.31 102 HIS A CA 1
ATOM 819 C C . HIS A 1 102 ? -12.753 9.209 -0.414 1.00 97.31 102 HIS A C 1
ATOM 821 O O . HIS A 1 102 ? -13.946 9.224 -0.700 1.00 97.31 102 HIS A O 1
ATOM 827 N N . CYS A 1 103 ? -12.275 8.647 0.698 1.00 96.75 103 CYS A N 1
ATOM 828 C CA . CYS A 1 103 ? -13.087 7.924 1.679 1.00 96.75 103 CYS A CA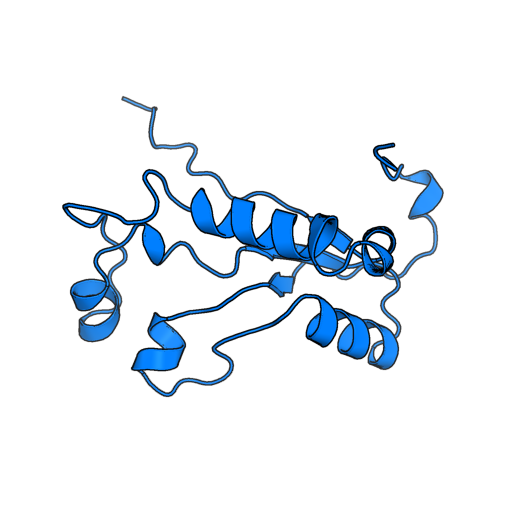 1
ATOM 829 C C . CYS A 1 103 ? -12.934 8.486 3.109 1.00 96.75 103 CYS A C 1
ATOM 831 O O . CYS A 1 103 ? -12.683 7.719 4.051 1.00 96.75 103 CYS A O 1
ATOM 833 N N . PRO A 1 104 ? -13.059 9.812 3.326 1.00 96.19 104 PRO A N 1
ATOM 834 C CA . PRO A 1 104 ? -12.837 10.418 4.640 1.00 96.19 104 PRO A CA 1
ATOM 835 C C . PRO A 1 104 ? -13.746 9.837 5.734 1.00 96.19 104 PRO A C 1
ATOM 837 O O . PRO A 1 104 ? -13.335 9.756 6.894 1.00 96.19 104 PRO A O 1
ATOM 840 N N . GLU A 1 105 ? -14.949 9.382 5.385 1.00 95.75 105 GLU A N 1
ATOM 841 C CA . GLU A 1 105 ? -15.903 8.711 6.272 1.00 95.75 105 GLU A CA 1
ATOM 842 C C . GLU A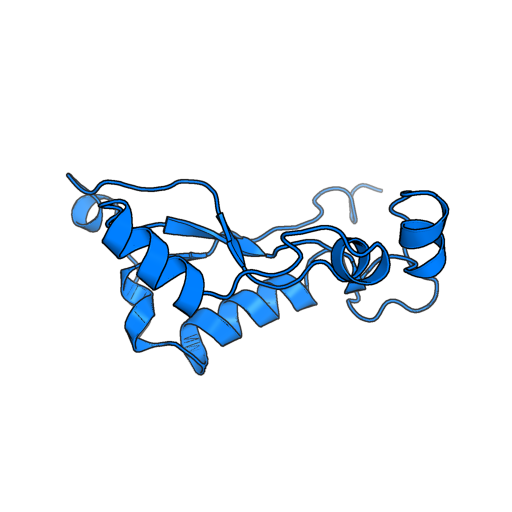 1 105 ? -15.393 7.376 6.833 1.00 95.75 105 GLU A C 1
ATOM 844 O O . GLU A 1 105 ? -15.847 6.936 7.891 1.00 95.75 105 GLU A O 1
ATOM 849 N N . LEU A 1 106 ? -14.417 6.752 6.170 1.00 95.81 106 LEU A N 1
ATOM 850 C CA . LEU A 1 106 ? -13.811 5.492 6.592 1.00 95.81 106 LEU A CA 1
ATOM 851 C C . LEU A 1 106 ? -12.562 5.691 7.459 1.00 95.81 106 LEU A C 1
ATOM 853 O O . LEU A 1 106 ? -12.031 4.716 7.991 1.00 95.81 106 LEU A O 1
ATOM 857 N N . THR A 1 107 ? -12.118 6.934 7.684 1.00 94.44 107 THR A N 1
ATOM 858 C CA . THR A 1 107 ? -10.894 7.247 8.450 1.00 94.44 107 THR A CA 1
ATOM 859 C C . THR A 1 107 ? -10.843 6.557 9.814 1.00 94.44 107 THR A C 1
ATOM 861 O O . THR A 1 107 ? -9.787 6.124 10.272 1.00 94.44 107 THR A O 1
ATOM 864 N N . ASP A 1 108 ? -11.990 6.386 10.474 1.00 93.31 108 ASP A N 1
ATOM 865 C CA . ASP A 1 108 ? -12.036 5.759 11.791 1.00 93.31 108 ASP A CA 1
ATOM 866 C C . ASP A 1 108 ? -11.809 4.238 11.799 1.00 93.31 108 ASP A C 1
ATOM 868 O O . ASP A 1 108 ? -11.657 3.657 12.881 1.00 93.31 108 ASP A O 1
ATOM 872 N N . ARG A 1 109 ? -11.759 3.613 10.621 1.00 95.69 109 ARG A N 1
ATOM 873 C CA . ARG A 1 109 ? -11.578 2.171 10.410 1.00 95.69 109 ARG A CA 1
ATOM 874 C C . ARG A 1 109 ? -10.162 1.785 9.999 1.00 95.69 109 ARG A C 1
ATOM 876 O O . ARG A 1 109 ? -9.840 0.599 10.049 1.00 95.69 109 ARG A O 1
ATOM 883 N N . PHE A 1 110 ? -9.319 2.744 9.626 1.00 96.75 110 PHE A N 1
ATOM 884 C CA . PHE A 1 110 ? -8.013 2.458 9.040 1.00 96.75 110 PHE A CA 1
ATOM 885 C C . PHE A 1 110 ? -6.875 3.190 9.746 1.00 96.75 110 PHE A C 1
ATOM 887 O O . PHE A 1 110 ? -7.001 4.336 10.175 1.00 96.75 110 PHE A O 1
ATOM 894 N N . LEU A 1 111 ? -5.746 2.499 9.868 1.00 96.12 111 LEU A N 1
ATOM 895 C CA . LEU A 1 111 ? -4.489 3.018 10.393 1.00 96.12 111 LEU A CA 1
ATOM 896 C C . LEU A 1 111 ? -3.436 2.911 9.280 1.00 96.12 111 LEU A C 1
ATOM 898 O O . LEU A 1 111 ? -2.941 1.809 9.043 1.00 96.12 111 LEU A O 1
ATOM 902 N N . PRO A 1 112 ? -3.095 4.003 8.569 1.00 96.19 112 PRO A N 1
ATOM 903 C CA . PRO A 1 112 ? -2.118 3.927 7.491 1.00 96.19 112 PRO A CA 1
ATOM 904 C C . PRO A 1 112 ? -0.711 3.691 8.048 1.00 96.19 112 PRO A C 1
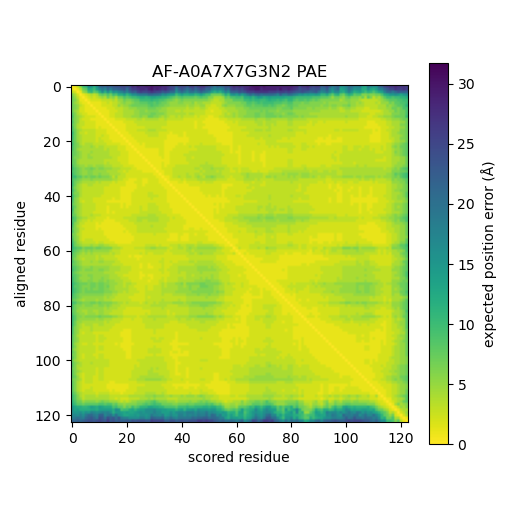ATOM 906 O O . PRO A 1 112 ? -0.268 4.389 8.966 1.00 96.19 112 PRO A O 1
ATOM 909 N N . PHE A 1 113 ? -0.004 2.726 7.466 1.00 95.81 113 PHE A N 1
ATOM 910 C CA . PHE A 1 113 ? 1.390 2.417 7.745 1.00 95.81 113 PHE A CA 1
ATOM 911 C C . PHE A 1 113 ? 2.242 2.739 6.517 1.00 95.81 113 PHE A C 1
ATOM 913 O O . PHE A 1 113 ? 1.990 2.256 5.415 1.00 95.81 113 PHE A O 1
ATOM 920 N N . PHE A 1 114 ? 3.261 3.570 6.718 1.00 91.94 114 PHE A N 1
ATOM 921 C CA . PHE A 1 114 ? 4.120 4.045 5.641 1.00 91.94 114 PHE A CA 1
ATOM 922 C C . PHE A 1 114 ? 5.259 3.073 5.370 1.00 91.94 114 PHE A C 1
ATOM 924 O O . PHE A 1 114 ? 5.948 2.638 6.296 1.00 91.94 114 PHE A O 1
ATOM 931 N N . CYS A 1 115 ? 5.504 2.810 4.092 1.00 93.12 115 CYS A N 1
ATOM 932 C CA . CYS A 1 115 ? 6.693 2.100 3.640 1.00 93.12 115 CYS A CA 1
ATOM 933 C C . CYS A 1 115 ? 7.765 3.112 3.228 1.00 93.12 115 CYS A C 1
ATOM 935 O O . CYS A 1 115 ? 7.475 4.097 2.555 1.00 93.12 115 CYS A O 1
ATOM 937 N N . PHE A 1 116 ? 9.003 2.888 3.646 1.00 88.25 116 PHE A N 1
ATOM 938 C CA . PHE A 1 116 ? 10.147 3.729 3.308 1.00 88.25 116 PHE A CA 1
ATOM 939 C C . PHE A 1 116 ? 11.372 2.841 3.109 1.00 88.25 116 PHE A C 1
ATOM 941 O O . PHE A 1 116 ? 11.467 1.781 3.726 1.00 88.25 116 PHE A O 1
ATOM 948 N N . ASP A 1 117 ? 12.301 3.275 2.260 1.00 84.31 117 ASP A N 1
ATOM 949 C CA . ASP A 1 117 ? 13.589 2.611 2.065 1.00 8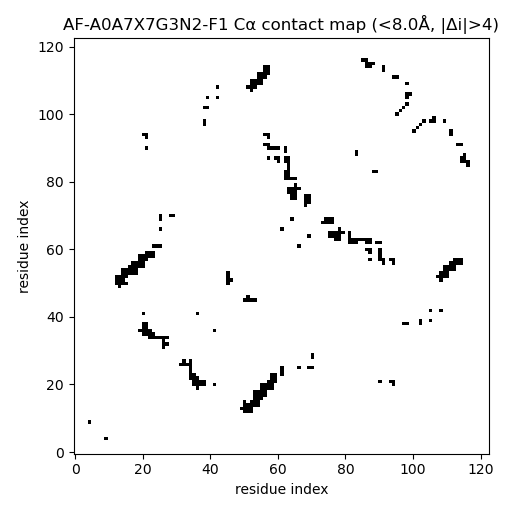4.31 117 ASP A CA 1
ATOM 950 C C . ASP A 1 117 ? 14.650 3.235 2.994 1.00 84.31 117 ASP A C 1
ATOM 952 O O . ASP A 1 117 ? 15.133 4.340 2.723 1.00 84.31 117 ASP A O 1
ATOM 956 N N . PRO A 1 118 ? 15.018 2.572 4.108 1.00 74.31 118 PRO A N 1
ATOM 957 C CA . PRO A 1 118 ? 15.993 3.105 5.055 1.00 74.31 118 PRO A CA 1
ATOM 958 C C . PRO A 1 118 ? 17.440 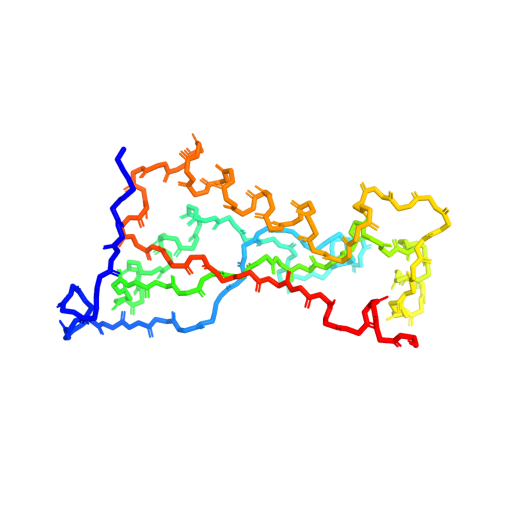3.047 4.535 1.00 74.31 118 PRO A C 1
ATOM 960 O O . PRO A 1 118 ? 18.307 3.703 5.112 1.00 74.31 118 PRO A O 1
ATOM 963 N N . GLY A 1 119 ? 17.717 2.270 3.480 1.00 70.19 119 GLY A N 1
ATOM 964 C CA . GLY A 1 119 ? 19.061 2.065 2.935 1.00 70.19 119 GLY A CA 1
ATOM 965 C C . GLY A 1 119 ? 19.503 3.147 1.950 1.00 70.19 119 GLY A C 1
ATOM 966 O O . GLY A 1 119 ? 20.699 3.315 1.729 1.00 70.19 119 GLY A O 1
ATOM 967 N N . ARG A 1 120 ? 18.568 3.939 1.407 1.00 68.19 120 ARG A N 1
ATOM 968 C CA . ARG A 1 120 ? 18.841 4.911 0.331 1.00 68.19 120 ARG A CA 1
ATOM 969 C C . ARG A 1 120 ? 19.918 5.953 0.658 1.00 68.19 120 ARG A C 1
ATOM 971 O O . ARG A 1 120 ? 20.604 6.425 -0.244 1.00 68.19 120 ARG A O 1
ATOM 978 N N . TYR A 1 121 ? 20.071 6.314 1.933 1.00 64.50 121 TYR A N 1
ATOM 979 C CA . TYR A 1 121 ? 21.054 7.304 2.396 1.00 64.50 121 TYR A CA 1
ATOM 980 C C . TYR A 1 121 ? 22.186 6.699 3.234 1.00 64.50 121 TYR A C 1
ATOM 982 O O . TYR A 1 121 ? 22.946 7.437 3.856 1.00 64.50 121 TYR A O 1
ATOM 990 N N . GLN A 1 122 ? 22.302 5.370 3.277 1.00 61.53 122 GLN A N 1
ATOM 991 C CA . GLN A 1 122 ? 23.430 4.692 3.911 1.00 61.53 122 GLN A CA 1
ATOM 992 C C . GLN A 1 122 ? 24.541 4.512 2.867 1.00 61.53 122 GLN A C 1
ATOM 994 O O . GLN A 1 122 ? 24.708 3.431 2.309 1.00 61.53 122 GLN A O 1
ATOM 999 N N . GLN A 1 123 ? 25.254 5.603 2.570 1.00 54.09 123 GLN A N 1
ATOM 1000 C CA . GLN A 1 123 ? 26.525 5.588 1.833 1.00 54.09 123 GLN A CA 1
ATOM 1001 C C . GLN A 1 123 ? 27.675 5.938 2.773 1.00 54.09 123 GLN A C 1
ATOM 1003 O O . GLN A 1 123 ? 27.498 6.877 3.583 1.00 54.09 123 GLN A O 1
#

Foldseek 3Di:
DPPDDDPVLCPPFAEAEDDEAAFAPLCVVVVHPPGHDHPVNVVVVCVVVRGQAYEYEQHFQCQQADVVCCNPPVDGDGDPDGNQPFGCPVSLVVVCCRCVPVCVVCVSRYDYDYDHDPCPPVD

Solvent-accessible surface area (backbone atoms only — not comparable to full-atom values): 7200 Å² total; per-residue (Å²): 133,86,84,75,81,51,76,75,80,50,63,93,58,45,66,45,80,78,44,60,29,47,54,38,66,58,32,50,76,69,72,42,84,85,28,66,35,49,67,70,60,49,49,58,48,26,64,75,69,68,40,60,33,37,30,34,29,41,54,53,44,62,52,20,27,32,60,66,50,30,62,78,73,64,48,90,42,76,31,100,78,40,82,16,93,45,60,26,52,53,36,42,51,48,46,50,42,46,40,65,70,74,36,50,90,51,45,88,36,52,42,84,48,83,66,74,70,83,65,83,79,72,123

Mean predicted aligned error: 4.09 Å

pLDDT: mean 92.84, std 9.71, range [44.28, 98.31]

Secondary structure (DSSP, 8-state):
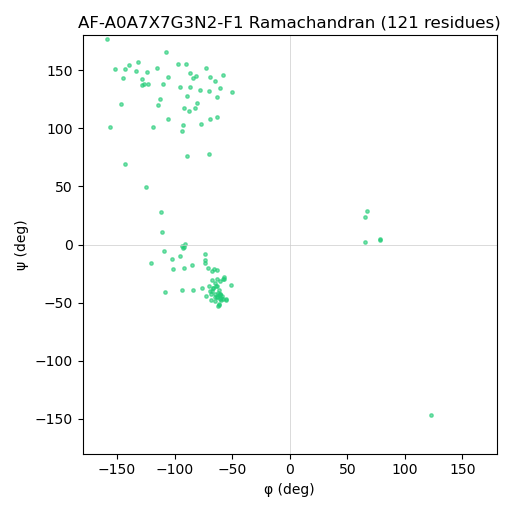------HHHHTT--EEEEEEEEE-HHHHHTT-S--EE-HHHHHHHHHHHT-SEEEEEES--TTTB-HHHHHHH----B-SS-SSSSTTHHHHHHHHHIIIII-GGGGGGEEE-----TTTT--

Sequence (123 aa):
MTNKKTARDLKGKTIDIHSHVGVSLKHYAKGEYPYAETLEGLYYKQLSGGIDVNVVFPFTMELFCDFHRLVDTGELVEDAAPLSPVPYELENRHLLRELYEHCPELTDRFLPFFCFDPGRYQQ

Radius of gyration: 16.12 Å; Cα contacts (8 Å, |Δi|>4): 185; chains: 1; bounding box: 44×31×43 Å